Protein AF-A0A4Z0L7C9-F1 (afdb_monomer)

Solvent-accessible surface area (backbone atoms only — not comparable to full-atom values): 7961 Å² total; per-residue (Å²): 129,74,49,52,82,42,43,51,65,59,27,46,78,71,74,46,58,58,85,77,24,56,50,67,68,55,38,42,61,52,40,53,53,62,68,61,51,51,52,48,55,53,51,50,55,54,46,63,71,65,72,50,98,54,40,42,62,52,45,50,51,50,51,52,53,50,53,61,43,42,46,52,44,36,40,72,73,32,56,37,80,54,65,66,58,43,50,51,22,38,52,47,46,54,38,47,44,32,28,76,61,41,65,54,64,60,56,96,89,39,47,35,31,56,57,26,39,54,50,40,55,52,45,65,63,46,51,42,54,70,71,50,66,72,81,76,74,75,76,84,78,125

Sequence (142 aa):
MTREIKTSKDVRDLGGNPKDADNYKEKLVKLIPSEIITAYVTIYGLVTGLKSQHENIILWIVIGILFFITPLYSVKVSRVTKKSQIIYTTFGFLIWAFATGSPIKEIDTVPVSFIASVILILYTLFIPI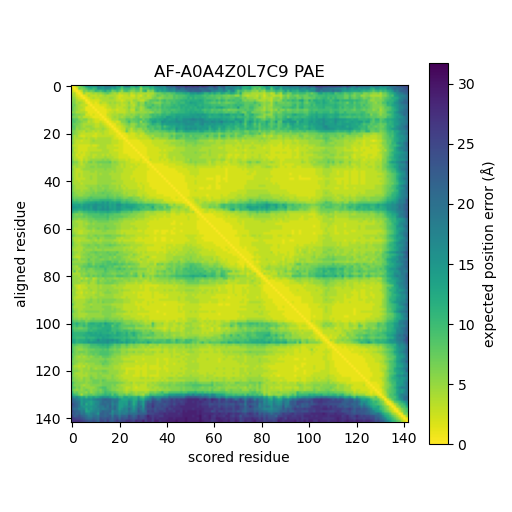VYMENPVKPNSEL

Radius of gyration: 18.38 Å; Cα contacts (8 Å, |Δi|>4): 151; chains: 1; bounding box: 45×24×66 Å

Organism: NCBI:txid2562683

Secondary structure (DSSP, 8-state):
---PPPPHHHHHHTT--GGGSPPHHHHHHHHS-HHHHHHHHHHHHHHHHTT-TTHHHHHHHHHHHHHHHHHHHHHHTS----HHHHHHHHHHHHHHHHHH--SS-EETTEEHHHHHHHHHHHHHHHHHHHTS--PPPPP---

Nearest PDB structures (foldseek):
  6dg6-assembly5_E  TM=4.015E-01  e=7.497E+00  synthetic construct

pLDDT: mean 85.52, std 11.31, range [45.56, 96.44]

Foldseek 3Di:
DALEFFALVNCVVVVHDSVPGDDLVSLLVSLAPVVLLVVLLVVLVVLVVVVDPCSLVVSVVSLVVSLVVQLVCCCPPNVYPDPLSSVSSSVLSVLSSQLNDHSDQDDPNHGSNVVSVVVNVVSSVVVSVVVNDDDDDPPPPD

Mean predicted aligned error: 6.91 Å

Structure (mmCIF, N/CA/C/O backbone):
data_AF-A0A4Z0L7C9-F1
#
_entry.id   AF-A0A4Z0L7C9-F1
#
loop_
_atom_site.group_PDB
_atom_site.id
_atom_site.type_symbol
_atom_site.label_atom_id
_atom_site.label_alt_id
_atom_site.label_comp_id
_atom_site.label_asym_id
_atom_site.label_entity_id
_atom_site.label_seq_id
_atom_site.pdbx_PDB_ins_code
_atom_site.Cartn_x
_atom_site.Cartn_y
_atom_site.Cartn_z
_atom_site.occupancy
_atom_site.B_iso_or_equiv
_atom_site.auth_seq_id
_atom_site.auth_comp_id
_atom_site.auth_asym_id
_atom_site.auth_atom_id
_atom_site.pdbx_PDB_model_num
ATOM 1 N N . MET A 1 1 ? -20.701 3.672 2.099 1.00 51.28 1 MET A N 1
ATOM 2 C CA . MET A 1 1 ? -20.326 3.085 3.404 1.00 51.28 1 MET A CA 1
ATOM 3 C C . MET A 1 1 ? -19.009 3.707 3.841 1.00 51.28 1 MET A C 1
ATOM 5 O O . MET A 1 1 ? -18.106 3.778 3.019 1.00 51.28 1 MET A O 1
ATOM 9 N N . THR A 1 2 ? -18.903 4.207 5.072 1.00 66.69 2 THR A N 1
ATOM 10 C CA . THR A 1 2 ? -17.652 4.782 5.602 1.00 66.69 2 THR A CA 1
ATOM 11 C C . THR A 1 2 ? -16.661 3.647 5.880 1.00 66.69 2 THR A C 1
ATOM 13 O O . THR A 1 2 ? -17.010 2.715 6.602 1.00 66.69 2 THR A O 1
ATOM 16 N N . ARG A 1 3 ? -15.443 3.689 5.313 1.00 77.44 3 ARG A N 1
ATOM 17 C CA . ARG A 1 3 ? -14.408 2.650 5.552 1.00 77.44 3 ARG A CA 1
ATOM 18 C C . ARG A 1 3 ? -13.580 2.920 6.811 1.00 77.44 3 ARG A C 1
ATOM 20 O O . ARG A 1 3 ? -12.563 2.275 7.040 1.00 77.44 3 ARG A O 1
ATOM 27 N N . GLU A 1 4 ? -13.996 3.877 7.626 1.00 84.94 4 GLU A N 1
ATOM 28 C CA . GLU A 1 4 ? -13.329 4.193 8.879 1.00 84.94 4 GLU A CA 1
ATOM 29 C C . GLU A 1 4 ? -13.473 3.051 9.887 1.00 84.94 4 GLU A C 1
ATOM 31 O O . GLU A 1 4 ? -14.540 2.436 10.016 1.00 84.94 4 GLU A O 1
ATOM 36 N N . ILE A 1 5 ? -12.373 2.756 10.579 1.00 82.44 5 ILE A N 1
ATOM 37 C CA . ILE A 1 5 ? -12.330 1.711 11.596 1.00 82.44 5 ILE A CA 1
ATOM 38 C C . ILE A 1 5 ? -12.946 2.215 12.896 1.00 82.44 5 ILE A C 1
ATOM 40 O O . ILE A 1 5 ? -12.474 3.205 13.458 1.00 82.44 5 ILE A O 1
ATOM 44 N N . LYS A 1 6 ? -13.933 1.490 13.420 1.00 83.44 6 LYS A N 1
ATOM 45 C CA . LYS A 1 6 ? -14.536 1.713 14.736 1.00 83.44 6 LYS A CA 1
ATOM 46 C C . LYS A 1 6 ? -13.860 0.821 15.771 1.00 83.44 6 LYS A C 1
ATOM 48 O O . LYS A 1 6 ? -13.895 -0.401 15.666 1.00 83.44 6 LYS A O 1
ATOM 53 N N . THR A 1 7 ? -13.233 1.418 16.776 1.00 81.56 7 THR A N 1
ATOM 54 C CA . THR A 1 7 ? -12.681 0.694 17.928 1.00 81.56 7 THR A CA 1
ATOM 55 C C . THR A 1 7 ? -13.711 0.621 19.052 1.00 81.56 7 THR A C 1
ATOM 57 O O . THR A 1 7 ? -14.646 1.419 19.102 1.00 81.56 7 THR A O 1
ATOM 60 N N . SER A 1 8 ? -13.535 -0.313 19.991 1.00 75.50 8 SER A N 1
ATOM 61 C CA . SER A 1 8 ? -14.420 -0.433 21.158 1.00 75.50 8 SER A CA 1
ATOM 62 C C . SER A 1 8 ? -14.461 0.845 21.994 1.00 75.50 8 SER A C 1
ATOM 64 O O . SER A 1 8 ? -15.489 1.136 22.595 1.00 75.50 8 SER A O 1
ATOM 66 N N . LYS A 1 9 ? -13.372 1.622 22.010 1.00 77.81 9 LYS A N 1
ATOM 67 C CA . LYS A 1 9 ? -13.334 2.934 22.658 1.00 77.81 9 LYS A CA 1
ATOM 68 C C . LYS A 1 9 ? -14.245 3.929 21.941 1.00 77.81 9 LYS A C 1
ATOM 70 O O . LYS A 1 9 ? -15.130 4.476 22.582 1.00 77.81 9 LYS A O 1
ATOM 75 N N . ASP A 1 10 ? -14.114 4.065 20.619 1.00 80.19 10 ASP A N 1
ATOM 76 C CA . ASP A 1 10 ? -14.958 4.993 19.847 1.00 80.19 10 ASP A CA 1
ATOM 77 C C . ASP A 1 10 ? -16.447 4.668 19.998 1.00 80.19 10 ASP A C 1
ATOM 79 O O . ASP A 1 10 ? -17.275 5.561 20.130 1.00 80.19 10 ASP A O 1
ATOM 83 N N . VAL A 1 11 ? -16.802 3.379 19.979 1.00 81.12 11 VAL A N 1
ATOM 84 C CA . VAL A 1 11 ? -18.200 2.959 20.113 1.00 81.12 11 VAL A CA 1
ATOM 85 C C . VAL A 1 11 ? -18.740 3.277 21.508 1.00 81.12 11 VAL A C 1
ATOM 87 O O . VAL A 1 11 ? -19.872 3.741 21.616 1.00 81.12 11 VAL A O 1
ATOM 90 N N . ARG A 1 12 ? -17.934 3.099 22.564 1.00 80.38 12 ARG A N 1
ATOM 91 C CA . ARG A 1 12 ? -18.317 3.472 23.936 1.00 80.38 12 ARG A CA 1
ATOM 92 C C . ARG A 1 12 ? -18.443 4.981 24.118 1.00 80.38 12 ARG A C 1
ATOM 94 O O . ARG A 1 12 ? -19.409 5.414 24.735 1.00 80.38 12 ARG A O 1
ATOM 101 N N . ASP A 1 13 ? -17.523 5.765 23.558 1.00 83.06 13 ASP A N 1
ATOM 102 C CA . ASP A 1 13 ? -17.552 7.234 23.632 1.00 83.06 13 ASP A CA 1
ATOM 103 C C . ASP A 1 13 ? -18.805 7.812 22.945 1.00 83.06 13 ASP A C 1
ATOM 105 O O . ASP A 1 13 ? -19.306 8.867 23.327 1.00 83.06 13 ASP A O 1
ATOM 109 N N . LEU A 1 14 ? -19.356 7.084 21.969 1.00 84.44 14 LEU A N 1
ATOM 110 C CA . LEU A 1 14 ? -20.609 7.402 21.281 1.00 84.44 14 LEU A CA 1
ATOM 111 C C . LEU A 1 14 ? -21.861 6.807 21.959 1.00 84.44 14 LEU A C 1
ATOM 113 O O . LEU A 1 14 ? -22.956 6.926 21.414 1.00 84.44 14 LEU A O 1
ATOM 117 N N . GLY A 1 15 ? -21.723 6.146 23.116 1.00 84.06 15 GLY A N 1
ATOM 118 C CA . GLY A 1 15 ? -22.831 5.501 23.833 1.00 84.06 15 GLY A CA 1
ATOM 119 C C . GLY A 1 15 ? -23.371 4.223 23.174 1.00 84.06 15 GLY A C 1
ATOM 120 O O . GLY A 1 15 ? -24.475 3.787 23.495 1.00 84.06 15 GLY A O 1
ATOM 121 N N . GLY A 1 16 ? -22.626 3.630 22.237 1.00 80.69 16 GLY A N 1
ATOM 122 C CA . GLY A 1 16 ? -22.997 2.409 21.518 1.00 80.69 16 GLY A CA 1
ATOM 123 C C . GLY A 1 16 ? -22.590 1.112 22.228 1.00 80.69 16 GLY A C 1
ATOM 124 O O . GLY A 1 16 ? -21.884 1.114 23.240 1.00 80.69 16 GLY A O 1
ATOM 125 N N . ASN A 1 17 ? -23.011 -0.031 21.677 1.00 82.00 17 ASN A N 1
ATOM 126 C CA . ASN A 1 17 ? -22.677 -1.344 22.225 1.00 82.00 17 ASN A CA 1
ATOM 127 C C . ASN A 1 17 ? -21.272 -1.772 21.761 1.00 82.00 17 ASN A C 1
ATOM 129 O O . ASN A 1 17 ? -21.030 -1.790 20.560 1.00 82.00 17 ASN A O 1
ATOM 133 N N . PRO A 1 18 ? -20.348 -2.208 22.641 1.00 75.06 18 PRO A N 1
ATOM 134 C CA . PRO A 1 18 ? -19.015 -2.680 22.244 1.00 75.06 18 PRO A CA 1
ATOM 135 C C . PRO A 1 18 ? -18.984 -3.758 21.146 1.00 75.06 18 PRO A C 1
ATOM 137 O O . PRO A 1 18 ? -17.962 -3.901 20.478 1.00 75.06 18 PRO A O 1
ATOM 140 N N . LYS A 1 19 ? -20.082 -4.505 20.948 1.00 79.31 19 LYS A N 1
ATOM 141 C CA . LYS A 1 19 ? -20.250 -5.469 19.846 1.00 79.31 19 LYS A CA 1
ATOM 142 C C . LYS A 1 19 ? -20.333 -4.821 18.458 1.00 79.31 19 LYS A C 1
ATOM 144 O O . LYS A 1 19 ? -20.098 -5.512 17.475 1.00 79.31 19 LYS A O 1
ATOM 149 N N . ASP A 1 20 ? -20.621 -3.523 18.387 1.00 81.94 20 ASP A N 1
ATOM 150 C CA . ASP A 1 20 ? -20.679 -2.742 17.145 1.00 81.94 20 ASP A CA 1
ATOM 151 C C . ASP A 1 20 ? -19.292 -2.229 16.706 1.00 81.94 20 ASP A C 1
ATOM 153 O O . ASP A 1 20 ? -19.169 -1.524 15.699 1.00 81.94 20 ASP A O 1
ATOM 157 N N . ALA A 1 21 ? -18.241 -2.525 17.483 1.00 83.62 21 ALA A N 1
ATOM 158 C CA . ALA A 1 21 ? -16.861 -2.241 17.110 1.00 83.62 21 ALA A CA 1
ATOM 159 C C . ALA A 1 21 ? -16.370 -3.230 16.052 1.00 83.62 21 ALA A C 1
ATOM 161 O O . ALA A 1 21 ? -16.744 -4.403 16.062 1.00 83.62 21 ALA A O 1
ATOM 162 N N . ASP A 1 22 ? -15.475 -2.767 15.179 1.00 83.38 22 ASP A N 1
ATOM 163 C CA . ASP A 1 22 ? -15.005 -3.604 14.087 1.00 83.38 22 ASP A CA 1
ATOM 164 C C . ASP A 1 22 ? -14.194 -4.791 14.613 1.00 83.38 22 ASP A C 1
ATOM 166 O O . ASP A 1 22 ? -13.228 -4.632 15.374 1.00 83.38 22 ASP A O 1
ATOM 170 N N . ASN A 1 23 ? -14.543 -5.985 14.144 1.00 86.31 23 ASN A N 1
ATOM 171 C CA . ASN A 1 23 ? -13.765 -7.190 14.404 1.00 86.31 23 ASN A CA 1
ATOM 172 C C . ASN A 1 23 ? -12.467 -7.213 13.568 1.00 86.31 23 ASN A C 1
ATOM 174 O O . ASN A 1 23 ? -12.237 -6.383 12.686 1.00 86.31 23 ASN A O 1
ATOM 178 N N . TYR A 1 24 ? -11.588 -8.184 13.838 1.00 84.88 24 TYR A N 1
ATOM 179 C CA . TYR A 1 24 ? -10.296 -8.320 13.149 1.00 84.88 24 TYR A CA 1
ATOM 180 C C . TYR A 1 24 ? -10.426 -8.288 11.617 1.00 84.88 24 TYR A C 1
ATOM 182 O O . TYR A 1 24 ? -9.683 -7.578 10.937 1.00 84.88 24 TYR A O 1
ATOM 190 N N . LYS A 1 25 ? -11.400 -9.029 11.073 1.00 86.56 25 LYS A N 1
ATOM 191 C CA . LYS A 1 25 ? -11.624 -9.145 9.629 1.00 86.56 25 LYS A CA 1
ATOM 192 C C . LYS A 1 25 ? -12.047 -7.806 9.024 1.00 86.56 25 LYS A C 1
ATOM 194 O O . LYS A 1 25 ? -11.530 -7.418 7.980 1.00 86.56 25 LYS A O 1
ATOM 199 N N . GLU A 1 26 ? -12.954 -7.090 9.679 1.00 87.56 26 GLU A N 1
ATOM 200 C CA . GLU A 1 26 ? -13.413 -5.769 9.237 1.00 87.56 26 GLU A CA 1
ATOM 201 C C . GLU A 1 26 ? -12.278 -4.746 9.241 1.00 87.56 26 GLU A C 1
ATOM 203 O O . GLU A 1 26 ? -12.112 -4.014 8.264 1.00 87.56 26 GLU A O 1
ATOM 208 N N . LYS A 1 27 ? -11.444 -4.742 10.287 1.00 86.25 27 LYS A N 1
ATOM 209 C CA . LYS A 1 27 ? -10.255 -3.882 10.352 1.00 86.25 27 LYS A CA 1
ATOM 210 C C . LYS A 1 27 ? -9.279 -4.182 9.225 1.00 86.25 27 LYS A C 1
ATOM 212 O O . LYS A 1 27 ? -8.853 -3.262 8.534 1.00 86.25 27 LYS A O 1
ATOM 217 N N . LEU A 1 28 ? -8.962 -5.459 9.014 1.00 88.19 28 LEU A N 1
ATOM 218 C CA . LEU A 1 28 ? -8.062 -5.890 7.947 1.00 88.19 28 LEU A CA 1
ATOM 219 C C . LEU A 1 28 ? -8.550 -5.396 6.578 1.00 88.19 28 LEU A C 1
ATOM 221 O O . LEU A 1 28 ? -7.799 -4.750 5.852 1.00 88.19 28 LEU A O 1
ATOM 225 N N . VAL A 1 29 ? -9.826 -5.613 6.253 1.00 88.38 29 VAL A N 1
ATOM 226 C CA . VAL A 1 29 ? -10.413 -5.179 4.972 1.00 88.38 29 VAL A CA 1
ATOM 227 C C . VAL A 1 29 ? -10.422 -3.652 4.821 1.00 88.38 29 VAL A C 1
ATOM 229 O O . VAL A 1 29 ? -10.251 -3.143 3.714 1.00 88.38 29 VAL A O 1
ATOM 232 N N . LYS A 1 30 ? -10.603 -2.903 5.914 1.00 88.69 30 LYS A N 1
ATOM 233 C CA . LYS A 1 30 ? 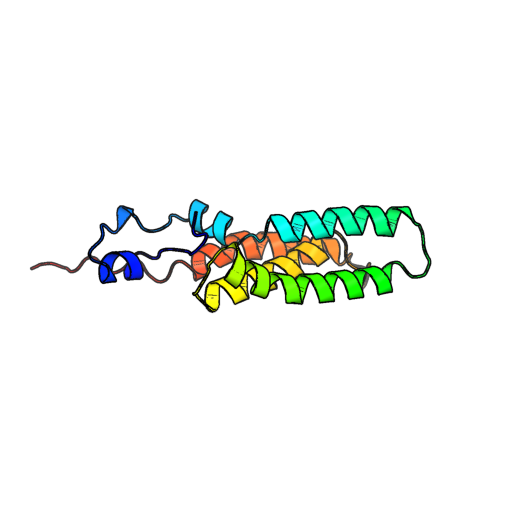-10.576 -1.429 5.915 1.00 88.69 30 LYS A CA 1
ATOM 234 C C . LYS A 1 30 ? -9.169 -0.839 5.792 1.00 88.69 30 LYS A C 1
ATOM 236 O O . LYS A 1 30 ? -9.043 0.324 5.412 1.00 88.69 30 LYS A O 1
ATOM 241 N N . LEU A 1 31 ? -8.131 -1.611 6.118 1.00 87.50 31 LEU A N 1
ATOM 242 C CA . LEU A 1 31 ? -6.732 -1.179 6.029 1.00 87.50 31 LEU A CA 1
ATOM 243 C C . LEU A 1 31 ? -6.124 -1.435 4.649 1.00 87.50 31 LEU A C 1
ATOM 245 O O . LEU A 1 31 ? -5.180 -0.735 4.286 1.00 87.50 31 LEU A O 1
ATOM 249 N N . ILE A 1 32 ? -6.673 -2.373 3.870 1.00 88.56 32 ILE A N 1
ATOM 250 C CA . ILE A 1 32 ? -6.188 -2.708 2.526 1.00 88.56 32 ILE A CA 1
ATOM 251 C C . ILE A 1 32 ? -6.732 -1.700 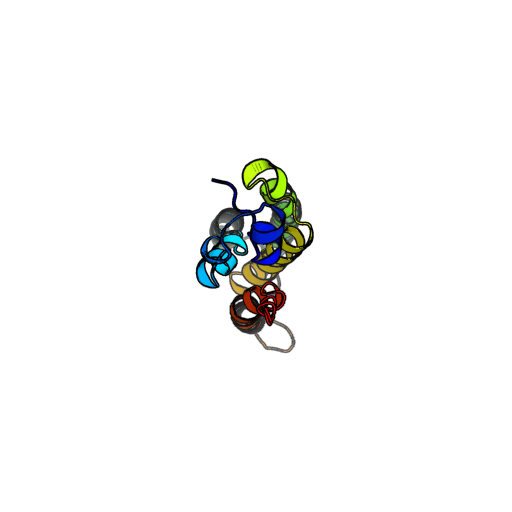1.490 1.00 88.56 32 ILE A C 1
ATOM 253 O O . ILE A 1 32 ? -7.946 -1.649 1.268 1.00 88.56 32 ILE A O 1
ATOM 257 N N . PRO A 1 33 ? -5.868 -0.936 0.790 1.00 87.31 33 PRO A N 1
ATOM 258 C CA . PRO A 1 33 ? -6.278 -0.020 -0.276 1.00 87.31 33 PRO A CA 1
ATOM 259 C C . PRO A 1 33 ? -6.520 -0.767 -1.598 1.00 87.31 33 PRO A C 1
ATOM 261 O O . PRO A 1 33 ? -5.786 -0.595 -2.572 1.00 87.31 33 PRO A O 1
ATOM 264 N N . SER A 1 34 ? -7.548 -1.615 -1.634 1.00 90.44 34 SER A N 1
ATOM 265 C CA . SER A 1 34 ? -7.854 -2.522 -2.753 1.00 90.44 34 SER A CA 1
ATOM 266 C C . SER A 1 34 ? -7.892 -1.845 -4.131 1.00 90.44 34 SER A C 1
ATOM 268 O O . SER A 1 34 ? -7.370 -2.387 -5.104 1.00 90.44 34 SER A O 1
ATOM 270 N N . GLU A 1 35 ? -8.471 -0.650 -4.229 1.00 91.69 35 GLU A N 1
ATOM 271 C CA . GLU A 1 35 ? -8.622 0.087 -5.485 1.00 91.69 35 GLU A CA 1
ATOM 272 C C . GLU A 1 35 ? -7.275 0.583 -6.019 1.00 91.69 35 GLU A C 1
ATOM 274 O O . GLU A 1 35 ? -6.990 0.450 -7.207 1.00 91.69 35 GLU A O 1
ATOM 279 N N . ILE A 1 36 ? -6.419 1.099 -5.132 1.00 94.19 36 ILE A N 1
ATOM 280 C CA . ILE A 1 36 ? -5.087 1.595 -5.499 1.00 94.19 36 ILE A CA 1
ATOM 281 C C . ILE A 1 36 ? -4.174 0.428 -5.879 1.00 94.19 36 ILE A C 1
ATOM 283 O O . ILE A 1 36 ? -3.442 0.504 -6.864 1.00 94.19 36 ILE A O 1
ATOM 287 N N . ILE A 1 37 ? -4.263 -0.674 -5.135 1.00 94.25 37 ILE A N 1
ATOM 288 C CA . ILE A 1 37 ? -3.574 -1.927 -5.446 1.00 94.25 37 ILE A CA 1
ATOM 289 C C . ILE A 1 37 ? -3.956 -2.422 -6.847 1.00 94.25 37 ILE A C 1
ATOM 291 O O . ILE A 1 37 ? -3.084 -2.716 -7.661 1.00 94.25 37 ILE A O 1
ATOM 295 N N . THR A 1 38 ? -5.255 -2.461 -7.152 1.00 95.25 38 THR A N 1
ATOM 296 C CA . THR A 1 38 ? -5.754 -2.914 -8.458 1.00 95.25 38 THR A CA 1
ATOM 297 C C . THR A 1 38 ? -5.252 -2.013 -9.586 1.00 95.25 38 THR A C 1
ATOM 299 O O . THR A 1 38 ? -4.803 -2.509 -10.623 1.00 95.25 38 THR A O 1
ATOM 302 N N . ALA A 1 39 ? -5.270 -0.692 -9.376 1.00 95.25 39 ALA A N 1
ATOM 303 C CA . ALA A 1 39 ? -4.718 0.268 -10.327 1.00 95.25 39 ALA A CA 1
ATOM 304 C C . ALA A 1 39 ? -3.224 0.014 -10.576 1.00 95.25 39 ALA A C 1
ATOM 306 O O . ALA A 1 39 ? -2.794 -0.032 -11.728 1.00 95.25 39 ALA A O 1
ATOM 307 N N . TYR A 1 40 ? -2.449 -0.219 -9.513 1.00 96.06 40 TYR A N 1
ATOM 308 C CA . TYR A 1 40 ? -1.024 -0.508 -9.625 1.00 96.06 40 TYR A CA 1
ATOM 309 C C . TYR A 1 40 ? -0.740 -1.787 -10.413 1.00 96.06 40 TYR A C 1
ATOM 311 O O . TYR A 1 40 ? 0.023 -1.738 -11.371 1.00 96.06 40 TYR A O 1
ATOM 319 N N . VAL A 1 41 ? -1.377 -2.909 -10.057 1.00 95.56 41 VAL A N 1
ATOM 320 C CA . VAL A 1 41 ? -1.204 -4.206 -10.744 1.00 95.56 41 VAL A CA 1
ATOM 321 C C . VAL A 1 41 ? -1.492 -4.070 -12.235 1.00 95.56 41 VAL A C 1
ATOM 323 O O . VAL A 1 41 ? -0.737 -4.560 -13.072 1.00 95.56 41 VAL A O 1
ATOM 326 N N . THR A 1 42 ? -2.582 -3.375 -12.563 1.00 96.44 42 THR A N 1
ATOM 327 C CA . THR A 1 42 ? -3.001 -3.159 -13.948 1.00 96.44 42 THR A CA 1
ATOM 328 C C . THR A 1 42 ? -1.946 -2.363 -14.710 1.00 96.44 42 THR A C 1
ATOM 330 O O . THR A 1 42 ? -1.515 -2.782 -15.781 1.00 96.44 42 THR A O 1
ATOM 333 N N . ILE A 1 43 ? -1.478 -1.244 -14.147 1.00 95.50 43 ILE A N 1
ATOM 334 C CA . ILE A 1 43 ? -0.442 -0.420 -14.777 1.00 95.50 43 ILE A CA 1
ATOM 335 C C . ILE A 1 43 ? 0.874 -1.195 -14.890 1.00 95.50 43 ILE A C 1
ATOM 337 O O . ILE A 1 43 ? 1.502 -1.155 -15.941 1.00 95.50 43 ILE A O 1
ATOM 341 N N . TYR A 1 44 ? 1.269 -1.945 -13.862 1.00 94.62 44 TYR A N 1
ATOM 342 C CA . TYR A 1 44 ? 2.464 -2.785 -13.889 1.00 94.62 44 TYR A CA 1
ATOM 343 C C . TYR A 1 44 ? 2.431 -3.789 -15.053 1.00 94.62 44 TYR A C 1
ATOM 345 O O . TYR A 1 44 ? 3.391 -3.877 -15.822 1.00 94.62 44 TYR A O 1
ATOM 353 N N . GLY A 1 45 ? 1.304 -4.481 -15.251 1.00 93.38 45 GLY A N 1
ATOM 354 C CA . GLY A 1 45 ? 1.115 -5.390 -16.386 1.00 93.38 45 GLY A CA 1
ATOM 355 C C . GLY A 1 45 ? 1.204 -4.685 -17.745 1.00 93.38 45 GLY A C 1
ATOM 356 O O . GLY A 1 45 ? 1.821 -5.201 -18.674 1.00 93.38 45 GLY A O 1
ATOM 357 N N . LEU A 1 46 ? 0.649 -3.473 -17.859 1.00 94.38 46 LEU A N 1
ATOM 358 C CA . LEU A 1 46 ? 0.754 -2.668 -19.080 1.00 94.38 46 LEU A CA 1
ATOM 359 C C . LEU A 1 46 ? 2.198 -2.230 -19.358 1.00 94.38 46 LEU A C 1
ATOM 361 O O . LEU A 1 46 ? 2.665 -2.354 -20.486 1.00 94.38 46 LEU A O 1
ATOM 365 N N . VAL A 1 47 ? 2.917 -1.738 -18.346 1.00 93.25 47 VAL A N 1
ATOM 366 C CA . VAL A 1 47 ? 4.287 -1.225 -18.504 1.00 93.25 47 VAL A CA 1
ATOM 367 C C . VAL A 1 47 ? 5.255 -2.352 -18.871 1.00 93.25 47 VAL A C 1
ATOM 369 O O . VAL A 1 47 ? 6.036 -2.201 -19.810 1.00 93.25 47 VAL A O 1
ATOM 372 N N . THR A 1 48 ? 5.171 -3.493 -18.186 1.00 90.12 48 THR A N 1
ATOM 373 C CA . THR A 1 48 ? 6.007 -4.677 -18.469 1.00 90.12 48 THR A CA 1
ATOM 374 C C . THR A 1 48 ? 5.711 -5.271 -19.852 1.00 90.12 48 THR A C 1
ATOM 376 O O . THR A 1 48 ? 6.622 -5.709 -20.558 1.00 90.12 48 THR A O 1
ATOM 379 N N . GLY A 1 49 ? 4.451 -5.217 -20.300 1.00 90.69 49 GLY A N 1
ATOM 380 C CA . GLY A 1 49 ? 4.040 -5.649 -21.638 1.00 90.69 49 GLY A CA 1
ATOM 381 C C . GLY A 1 49 ? 4.669 -4.841 -22.780 1.00 90.69 49 GLY A C 1
ATOM 382 O O . GLY A 1 49 ? 4.894 -5.390 -23.859 1.00 90.69 49 GLY A O 1
ATOM 383 N N . LEU A 1 50 ? 5.011 -3.567 -22.546 1.00 89.75 50 LEU A N 1
ATOM 384 C CA . LEU A 1 50 ? 5.651 -2.700 -23.545 1.00 89.75 50 LEU A CA 1
ATOM 385 C C . LEU A 1 50 ? 7.127 -3.048 -23.799 1.00 89.75 50 LEU A C 1
ATOM 387 O O . LEU A 1 50 ? 7.675 -2.601 -24.805 1.00 89.75 50 LEU A O 1
ATOM 391 N N . LYS A 1 51 ? 7.779 -3.808 -22.902 1.00 84.56 51 LYS A N 1
ATOM 392 C CA . LYS A 1 51 ? 9.215 -4.158 -22.970 1.00 84.56 51 LYS A CA 1
ATOM 393 C C . LYS A 1 51 ? 10.128 -2.946 -23.228 1.00 84.56 51 LYS A C 1
ATOM 395 O O . LYS A 1 51 ? 11.108 -3.029 -23.966 1.00 84.56 51 LYS A O 1
ATOM 400 N N . SER A 1 52 ? 9.787 -1.802 -22.638 1.00 86.88 52 SER A N 1
ATOM 401 C CA . SER A 1 52 ? 10.538 -0.554 -22.791 1.00 86.88 52 SER A CA 1
ATOM 402 C C . SER A 1 52 ? 11.777 -0.538 -21.898 1.00 86.88 52 SER A C 1
ATOM 404 O O . SER A 1 52 ? 11.719 -0.929 -20.734 1.00 86.88 52 SER A O 1
ATOM 406 N N . GLN A 1 53 ? 12.879 0.034 -22.387 1.00 87.44 53 GLN A N 1
ATOM 407 C CA . GLN A 1 53 ? 14.080 0.292 -21.578 1.00 87.44 53 GLN A CA 1
ATOM 408 C C . GLN A 1 53 ? 13.827 1.244 -20.389 1.00 87.44 53 GLN A C 1
ATOM 410 O O . GLN A 1 53 ? 14.634 1.314 -19.465 1.00 87.44 53 GLN A O 1
ATOM 415 N N . HIS A 1 54 ? 12.708 1.979 -20.399 1.00 89.81 54 HIS A N 1
ATOM 416 C CA . HIS A 1 54 ? 12.332 2.935 -19.354 1.00 89.81 54 HIS A CA 1
ATOM 417 C C . HIS A 1 54 ? 11.309 2.385 -18.347 1.00 89.81 54 HIS A C 1
ATOM 419 O O . HIS A 1 54 ? 10.807 3.155 -17.530 1.00 89.81 54 HIS A O 1
ATOM 425 N N . GLU A 1 55 ? 11.008 1.081 -18.372 1.00 90.75 55 GLU A N 1
ATOM 426 C CA . GLU A 1 55 ? 10.050 0.424 -17.466 1.00 90.75 55 GLU A CA 1
ATOM 427 C C . GLU A 1 55 ? 10.248 0.837 -15.999 1.00 90.75 55 GLU A C 1
ATOM 429 O O . GLU A 1 55 ? 9.315 1.329 -15.368 1.00 90.75 55 GLU A O 1
ATOM 434 N N . ASN A 1 56 ? 11.476 0.746 -15.481 1.00 91.62 56 ASN A N 1
ATOM 435 C CA . ASN A 1 56 ? 11.768 1.063 -14.080 1.00 91.62 56 ASN A CA 1
ATOM 436 C C . ASN A 1 56 ? 11.419 2.516 -13.718 1.00 91.62 56 ASN A C 1
ATOM 438 O O . ASN A 1 56 ? 10.858 2.775 -12.656 1.00 91.62 56 ASN A O 1
ATOM 442 N N . ILE A 1 57 ? 11.733 3.471 -14.601 1.00 93.75 57 ILE A N 1
ATOM 443 C CA . ILE A 1 57 ? 11.453 4.899 -14.379 1.00 93.75 57 ILE A CA 1
ATOM 444 C C . ILE A 1 57 ? 9.940 5.130 -14.359 1.00 93.75 57 ILE A C 1
ATOM 446 O O . ILE A 1 57 ? 9.433 5.832 -13.485 1.00 93.75 57 ILE A O 1
ATOM 450 N N . ILE A 1 58 ? 9.212 4.503 -15.287 1.00 94.19 58 ILE A N 1
ATOM 451 C CA . ILE A 1 58 ? 7.752 4.600 -15.355 1.00 94.19 58 ILE A CA 1
ATOM 452 C C . ILE A 1 58 ? 7.128 4.032 -14.077 1.00 94.19 58 ILE A C 1
ATOM 454 O O . ILE A 1 58 ? 6.264 4.678 -13.487 1.00 94.19 58 ILE A O 1
ATOM 458 N N . LEU A 1 59 ? 7.590 2.871 -13.603 1.00 94.31 59 LEU A N 1
ATOM 459 C CA . LEU A 1 59 ? 7.078 2.266 -12.373 1.00 94.31 59 LEU A CA 1
ATOM 460 C C . LEU A 1 59 ? 7.346 3.139 -11.140 1.00 94.31 59 LEU A C 1
ATOM 462 O O . LEU A 1 59 ? 6.447 3.299 -10.318 1.00 94.31 59 LEU A O 1
ATOM 466 N N . TRP A 1 60 ? 8.517 3.773 -11.029 1.00 95.50 60 TRP A N 1
ATOM 467 C CA . TRP A 1 60 ? 8.788 4.736 -9.953 1.00 95.50 60 TRP A CA 1
ATOM 468 C C . TRP A 1 60 ? 7.830 5.928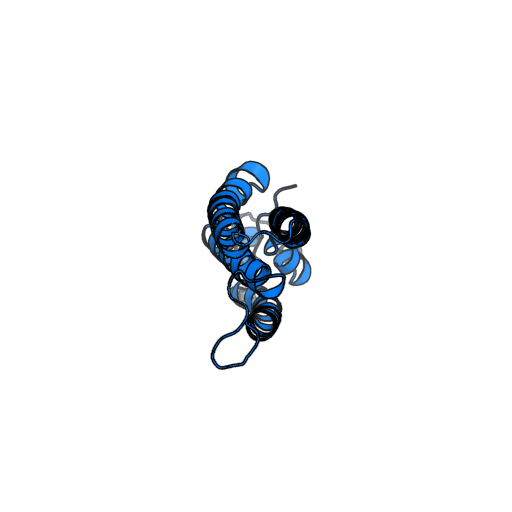 -9.971 1.00 95.50 60 TRP A C 1
ATOM 470 O O . TR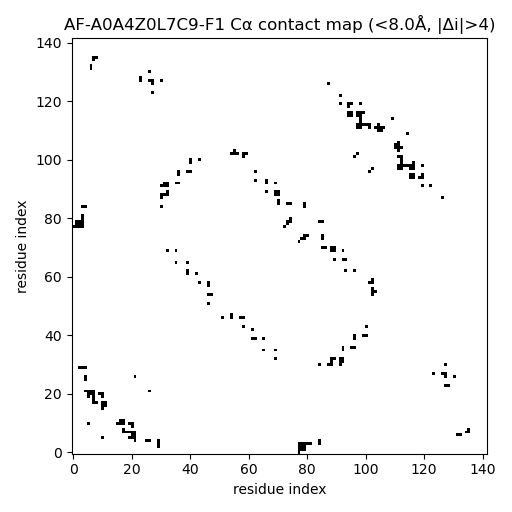P A 1 60 ? 7.313 6.317 -8.923 1.00 95.50 60 TRP A O 1
ATOM 480 N N . ILE A 1 61 ? 7.560 6.481 -11.156 1.00 95.75 61 ILE A N 1
ATOM 481 C CA . ILE A 1 61 ? 6.603 7.580 -11.325 1.00 95.75 61 ILE A CA 1
ATOM 482 C C . ILE A 1 61 ? 5.198 7.127 -10.910 1.00 95.75 61 ILE A C 1
ATOM 484 O O . ILE A 1 61 ? 4.528 7.826 -10.152 1.00 95.75 61 ILE A O 1
ATOM 488 N N . VAL A 1 62 ? 4.763 5.945 -11.353 1.00 95.81 62 VAL A N 1
ATOM 489 C CA . VAL A 1 62 ? 3.446 5.382 -11.017 1.00 95.81 62 VAL A CA 1
ATOM 490 C C . VAL A 1 62 ? 3.312 5.140 -9.514 1.00 95.81 62 VAL A C 1
ATOM 492 O O . VAL A 1 62 ? 2.309 5.551 -8.930 1.00 95.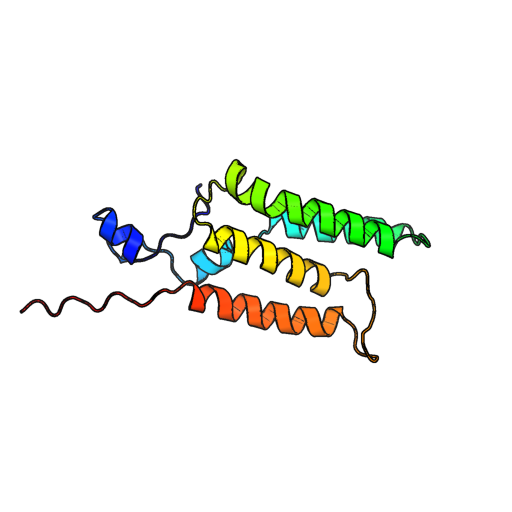81 62 VAL A O 1
ATOM 495 N N . ILE A 1 63 ? 4.315 4.530 -8.871 1.00 95.94 63 ILE A N 1
ATOM 496 C CA . ILE A 1 63 ? 4.337 4.338 -7.413 1.00 95.94 63 ILE A CA 1
ATOM 497 C C . ILE A 1 63 ? 4.248 5.689 -6.709 1.00 95.94 63 ILE A C 1
ATOM 499 O O . ILE A 1 63 ? 3.430 5.836 -5.805 1.00 95.94 63 ILE A O 1
ATOM 503 N N . GLY A 1 64 ? 5.033 6.682 -7.136 1.00 95.75 64 GLY A N 1
ATOM 504 C CA . GLY A 1 64 ? 4.998 8.028 -6.566 1.00 95.75 64 GLY A CA 1
ATOM 505 C C . GLY A 1 64 ? 3.607 8.657 -6.659 1.00 95.75 64 GLY A C 1
ATOM 506 O O . GLY A 1 64 ? 3.054 9.091 -5.652 1.00 95.75 64 GLY A O 1
ATOM 507 N N . ILE A 1 65 ? 2.995 8.640 -7.845 1.00 96.12 65 ILE A N 1
ATOM 508 C CA . ILE A 1 65 ? 1.648 9.184 -8.067 1.00 96.12 65 ILE A CA 1
ATOM 509 C C . ILE A 1 65 ? 0.616 8.465 -7.189 1.00 96.12 65 ILE A C 1
ATOM 511 O O . ILE A 1 65 ? -0.141 9.116 -6.468 1.00 96.12 65 ILE A O 1
ATOM 515 N N . LEU A 1 66 ? 0.589 7.129 -7.208 1.00 94.75 66 LEU A N 1
ATOM 516 C CA . LEU A 1 66 ? -0.374 6.349 -6.428 1.00 94.75 66 LEU A CA 1
ATOM 517 C C . LEU A 1 66 ? -0.149 6.486 -4.918 1.00 94.75 66 LEU A C 1
ATOM 519 O O . LEU A 1 66 ? -1.118 6.504 -4.156 1.00 94.75 66 LEU A O 1
ATOM 523 N N . PHE A 1 67 ? 1.095 6.672 -4.477 1.00 95.00 67 PHE A N 1
ATOM 524 C CA . PHE A 1 67 ? 1.423 6.952 -3.083 1.00 95.00 67 PHE A CA 1
ATOM 525 C C . PHE A 1 67 ? 0.785 8.258 -2.604 1.00 95.00 67 PHE A C 1
ATOM 527 O O . PHE A 1 67 ? 0.189 8.271 -1.532 1.00 95.00 67 PHE A O 1
ATOM 534 N N . PHE A 1 68 ? 0.817 9.329 -3.407 1.00 94.19 68 PHE A N 1
ATOM 535 C CA . PHE A 1 68 ? 0.134 10.587 -3.073 1.00 94.19 68 PHE A CA 1
ATOM 536 C C . PHE A 1 68 ? -1.390 10.506 -3.231 1.00 94.19 68 PHE A C 1
ATOM 538 O O . PHE A 1 68 ? -2.127 11.132 -2.466 1.00 94.19 68 PHE A O 1
ATOM 545 N N . ILE A 1 69 ? -1.887 9.713 -4.185 1.00 92.62 69 ILE A N 1
ATOM 546 C CA . ILE A 1 69 ? -3.329 9.498 -4.367 1.00 92.62 69 ILE A CA 1
ATOM 547 C C . ILE A 1 69 ? -3.923 8.692 -3.205 1.00 92.62 69 ILE A C 1
ATOM 549 O O . ILE A 1 69 ? -5.049 8.968 -2.807 1.00 92.62 69 ILE A O 1
ATOM 553 N N . THR A 1 70 ? -3.191 7.745 -2.615 1.00 90.56 70 THR A N 1
ATOM 554 C CA . THR A 1 70 ? -3.690 6.871 -1.534 1.00 90.56 70 THR A CA 1
ATOM 555 C C . THR A 1 70 ? -4.273 7.629 -0.328 1.00 90.56 70 THR A C 1
ATOM 557 O O . THR A 1 70 ? -5.432 7.371 0.027 1.00 90.56 70 THR A O 1
ATOM 560 N N . PRO A 1 71 ? -3.564 8.586 0.305 1.00 89.12 71 PRO A N 1
ATOM 561 C CA . PRO A 1 71 ? -4.121 9.355 1.411 1.00 89.12 71 PRO A CA 1
ATOM 562 C C . PRO A 1 71 ? -5.258 10.276 0.950 1.00 89.12 71 PRO A C 1
ATOM 564 O O . PRO A 1 71 ? -6.267 10.392 1.646 1.00 89.12 71 PRO A O 1
ATOM 567 N N . LEU A 1 72 ? -5.156 10.873 -0.245 1.00 89.19 72 LEU A N 1
ATOM 568 C CA . LEU A 1 72 ? -6.211 11.727 -0.805 1.00 89.19 72 LEU A CA 1
ATOM 569 C C . LEU A 1 72 ? -7.511 10.950 -1.047 1.00 89.19 72 LEU A C 1
ATOM 571 O O . LEU A 1 72 ? -8.593 11.430 -0.705 1.00 89.19 72 LEU A O 1
ATOM 575 N N . TYR A 1 73 ? -7.408 9.741 -1.595 1.00 85.81 73 TYR A N 1
ATOM 576 C CA . TYR A 1 73 ? -8.526 8.835 -1.836 1.00 85.81 73 TYR A CA 1
ATOM 577 C C . TYR A 1 73 ? -9.131 8.344 -0.516 1.00 85.81 73 TYR A C 1
ATOM 579 O O . TYR A 1 73 ? -10.354 8.332 -0.354 1.00 85.81 73 TYR A O 1
ATOM 587 N N . SER A 1 74 ? -8.287 8.013 0.465 1.00 83.88 74 SER A N 1
ATOM 588 C CA . SER A 1 74 ? -8.731 7.576 1.794 1.00 83.88 74 SER A CA 1
ATOM 589 C C . SER A 1 74 ? -9.572 8.648 2.498 1.00 83.88 74 SER A C 1
ATOM 591 O O . SER A 1 74 ? -10.631 8.345 3.049 1.00 83.88 74 SER A O 1
ATOM 593 N N . VAL A 1 75 ? -9.159 9.915 2.414 1.00 85.44 75 VAL A N 1
ATOM 594 C CA . VAL A 1 75 ? -9.897 11.037 3.012 1.00 85.44 75 VAL A CA 1
ATOM 595 C C . VAL A 1 75 ? -11.152 11.380 2.209 1.00 85.44 75 VAL A C 1
ATOM 597 O O . VAL A 1 75 ? -12.238 11.465 2.776 1.00 85.44 75 VAL A O 1
ATOM 600 N N . LYS A 1 76 ? -11.040 11.579 0.889 1.00 83.69 76 LYS A N 1
ATOM 601 C CA . LYS A 1 76 ? -12.154 12.110 0.080 1.00 83.69 76 LYS A CA 1
ATOM 602 C C . LYS A 1 76 ? -13.207 11.063 -0.268 1.00 83.69 76 LYS A C 1
ATOM 604 O O . LYS A 1 76 ? -14.398 11.361 -0.224 1.00 83.69 76 LYS A O 1
ATOM 609 N N . VAL A 1 77 ? -12.781 9.853 -0.626 1.00 82.25 77 VAL A N 1
ATOM 610 C CA . VAL A 1 77 ? -13.681 8.800 -1.120 1.00 82.25 77 VAL A CA 1
ATOM 611 C C . VAL A 1 77 ? -14.091 7.877 0.017 1.00 82.25 77 VAL A C 1
ATOM 613 O O . VAL A 1 77 ? -15.279 7.658 0.246 1.00 82.25 77 VAL A O 1
ATOM 616 N N . SER A 1 78 ? -13.113 7.389 0.783 1.00 77.62 78 SER A N 1
ATOM 617 C CA . SER A 1 78 ? -13.371 6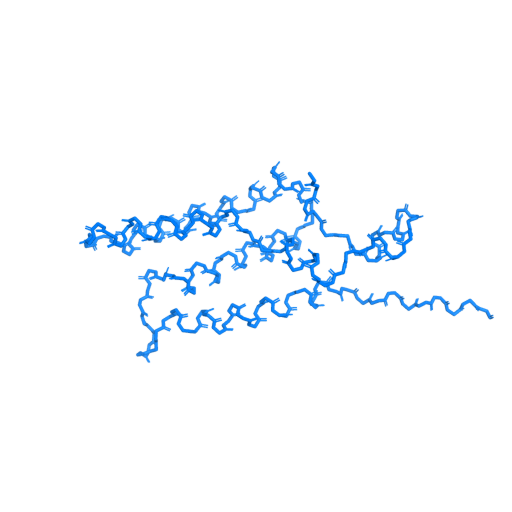.455 1.886 1.00 77.62 78 SER A CA 1
ATOM 618 C C . SER A 1 78 ? -13.831 7.138 3.182 1.00 77.62 78 SER A C 1
ATOM 620 O O . SER A 1 78 ? -14.278 6.444 4.102 1.00 77.62 78 SER A O 1
ATOM 622 N N . ARG A 1 79 ? -13.779 8.482 3.229 1.00 81.88 79 ARG A N 1
ATOM 623 C CA . ARG A 1 79 ? -14.183 9.339 4.359 1.00 81.88 79 ARG A CA 1
ATOM 624 C C . ARG A 1 79 ? -13.511 8.947 5.677 1.00 81.88 79 ARG A C 1
ATOM 626 O O . ARG A 1 79 ? -14.136 8.992 6.731 1.00 81.88 79 ARG A O 1
ATOM 633 N N . VAL A 1 80 ? -12.248 8.532 5.606 1.00 81.62 80 VAL A N 1
ATOM 634 C CA . VAL A 1 80 ? -11.442 8.195 6.783 1.00 81.62 80 VAL A CA 1
ATOM 635 C C . VAL A 1 80 ? -10.902 9.485 7.395 1.00 81.62 80 VAL A C 1
ATOM 637 O O . VAL A 1 80 ? -10.229 10.258 6.715 1.00 81.62 80 VAL A O 1
ATOM 640 N N . THR A 1 81 ? -11.175 9.711 8.679 1.00 81.56 81 THR A N 1
ATOM 641 C CA . THR A 1 81 ? -10.692 10.881 9.432 1.00 81.56 81 THR A CA 1
ATOM 642 C C . THR A 1 81 ? -9.491 10.540 10.317 1.00 81.56 81 THR A C 1
ATOM 644 O O . THR A 1 81 ? -8.657 11.399 10.618 1.00 81.56 81 THR A O 1
ATOM 647 N N . LYS A 1 82 ? -9.340 9.261 10.680 1.00 83.75 82 LYS A N 1
ATOM 648 C CA . LYS A 1 82 ? -8.226 8.763 11.496 1.00 83.75 82 LYS A CA 1
ATOM 649 C C . LYS A 1 82 ? -6.891 8.802 10.755 1.00 83.75 82 LYS A C 1
ATOM 651 O O . LYS A 1 82 ? -6.638 8.015 9.842 1.00 83.75 82 LYS A O 1
ATOM 656 N N . LYS A 1 83 ? -5.986 9.666 11.227 1.00 85.50 83 LYS A N 1
ATOM 657 C CA . LYS A 1 83 ? -4.619 9.809 10.691 1.00 85.50 83 LYS A CA 1
ATOM 658 C C . LYS A 1 83 ? -3.831 8.497 10.720 1.00 85.50 83 LYS A C 1
ATOM 660 O O . LYS A 1 83 ? -3.141 8.192 9.755 1.00 85.50 83 LYS A O 1
ATOM 665 N N . SER A 1 84 ? -3.964 7.707 11.787 1.00 84.44 84 SER A N 1
ATOM 666 C CA . SER A 1 84 ? -3.303 6.402 11.917 1.00 84.44 84 SER A CA 1
ATOM 667 C C . SER A 1 84 ? -3.737 5.438 10.812 1.00 84.44 84 SER A C 1
ATOM 669 O O . SER A 1 84 ? -2.882 4.864 10.145 1.00 84.44 84 SER A O 1
ATOM 671 N N . GLN A 1 85 ? -5.044 5.318 10.552 1.00 85.75 85 GLN A N 1
ATOM 672 C CA . GLN A 1 85 ? -5.565 4.486 9.465 1.00 85.75 85 GLN A CA 1
ATOM 673 C C . GLN A 1 85 ? -4.998 4.920 8.110 1.00 85.75 85 GLN A C 1
ATOM 675 O O . GLN A 1 85 ? -4.521 4.078 7.361 1.00 85.75 85 GLN A O 1
ATOM 680 N N . ILE A 1 86 ? -4.983 6.226 7.821 1.00 87.44 86 ILE A N 1
ATOM 681 C CA . ILE A 1 86 ? -4.438 6.757 6.562 1.00 87.44 86 ILE A CA 1
ATOM 682 C C . ILE A 1 86 ? -2.960 6.384 6.402 1.00 87.44 86 ILE A C 1
ATOM 684 O O . ILE A 1 86 ? -2.554 5.944 5.327 1.00 87.44 86 ILE A O 1
ATOM 688 N N . ILE A 1 87 ? -2.162 6.524 7.463 1.00 89.44 87 ILE A N 1
ATOM 689 C CA . ILE A 1 87 ? -0.734 6.186 7.453 1.00 89.44 87 ILE A CA 1
ATOM 690 C C . ILE A 1 87 ? -0.540 4.691 7.178 1.00 89.44 87 ILE A C 1
ATOM 692 O O . ILE A 1 87 ? 0.206 4.337 6.266 1.00 89.44 87 ILE A O 1
ATOM 696 N N . TYR A 1 88 ? -1.242 3.815 7.904 1.00 90.44 88 TYR A N 1
ATOM 697 C CA . TYR A 1 88 ? -1.131 2.369 7.701 1.00 90.44 88 TYR A CA 1
ATOM 698 C C . TYR A 1 88 ? -1.602 1.952 6.304 1.00 90.44 88 TYR A C 1
ATOM 700 O O . TYR A 1 88 ? -0.893 1.251 5.596 1.00 90.44 88 TYR A O 1
ATOM 708 N N . THR A 1 89 ? -2.739 2.455 5.830 1.00 89.44 89 THR A N 1
ATOM 709 C CA . THR A 1 89 ? -3.204 2.176 4.465 1.00 89.44 89 THR A CA 1
ATOM 710 C C . THR A 1 89 ? -2.186 2.631 3.410 1.00 89.44 89 THR A C 1
ATOM 712 O O . THR A 1 89 ? -1.933 1.913 2.444 1.00 89.44 89 THR A O 1
ATOM 715 N N . THR A 1 90 ? -1.545 3.784 3.613 1.00 91.75 90 THR A N 1
ATOM 716 C CA . THR A 1 90 ? -0.554 4.330 2.673 1.00 91.75 90 THR A CA 1
ATOM 717 C C . THR A 1 90 ? 0.747 3.518 2.655 1.00 91.75 90 THR A C 1
ATOM 719 O O . THR A 1 90 ? 1.258 3.203 1.581 1.00 91.75 90 THR A O 1
ATOM 722 N N . PHE A 1 91 ? 1.271 3.113 3.816 1.00 92.44 91 PHE A N 1
ATOM 723 C CA . PHE A 1 91 ? 2.437 2.221 3.871 1.00 92.44 91 PHE A CA 1
ATOM 724 C C . PHE A 1 91 ? 2.118 0.818 3.354 1.00 92.44 91 PHE A C 1
ATOM 726 O O . PHE A 1 91 ? 2.934 0.226 2.648 1.00 92.44 91 PHE A O 1
ATOM 733 N N . GLY A 1 92 ? 0.918 0.314 3.648 1.00 92.00 92 GLY A N 1
ATOM 734 C CA . GLY A 1 92 ? 0.424 -0.946 3.112 1.00 92.00 92 GLY A CA 1
ATOM 735 C C . GLY A 1 92 ? 0.451 -0.961 1.587 1.00 92.00 92 GLY A C 1
ATOM 736 O O . GLY A 1 92 ? 0.924 -1.936 1.012 1.00 92.00 92 GLY A O 1
ATOM 737 N N . PHE A 1 93 ? 0.041 0.135 0.933 1.00 94.19 93 PHE A N 1
ATOM 738 C CA . PHE A 1 93 ? 0.151 0.273 -0.523 1.00 94.19 93 PHE A CA 1
ATOM 739 C C . PHE A 1 93 ? 1.592 0.106 -1.025 1.00 94.19 93 PHE A C 1
ATOM 741 O O . PHE A 1 93 ? 1.806 -0.669 -1.954 1.00 94.19 93 PHE A O 1
ATOM 748 N N . LEU A 1 94 ? 2.575 0.783 -0.417 1.00 94.25 94 LEU A N 1
ATOM 749 C CA . LEU A 1 94 ? 3.974 0.665 -0.848 1.00 94.25 94 LEU A CA 1
ATOM 750 C C . LEU A 1 94 ? 4.451 -0.783 -0.775 1.00 94.25 94 LEU A C 1
ATOM 752 O O . LEU A 1 94 ? 4.927 -1.323 -1.768 1.00 94.25 94 LEU A O 1
ATOM 756 N N . ILE A 1 95 ? 4.272 -1.428 0.377 1.00 94.25 95 ILE A N 1
ATOM 757 C CA . ILE A 1 95 ? 4.692 -2.819 0.582 1.00 94.25 95 ILE A CA 1
ATOM 758 C C . ILE A 1 95 ? 4.050 -3.728 -0.477 1.00 94.25 95 ILE A C 1
ATOM 760 O O . ILE A 1 95 ? 4.725 -4.566 -1.073 1.00 94.25 95 ILE A O 1
ATOM 764 N N . TRP A 1 96 ? 2.766 -3.511 -0.767 1.00 94.00 96 TRP A N 1
ATOM 765 C CA . TRP A 1 96 ? 2.026 -4.264 -1.776 1.00 94.00 96 TRP A CA 1
ATOM 766 C C . TRP A 1 96 ? 2.558 -4.039 -3.199 1.00 94.00 96 TRP A C 1
ATOM 768 O O . TRP A 1 96 ? 2.710 -4.994 -3.966 1.00 94.00 96 TRP A O 1
ATOM 778 N N . ALA A 1 97 ? 2.882 -2.791 -3.550 1.00 94.12 97 ALA A N 1
ATOM 779 C CA . ALA A 1 97 ? 3.450 -2.441 -4.848 1.00 94.12 97 ALA A CA 1
ATOM 780 C C . ALA A 1 97 ? 4.799 -3.143 -5.074 1.00 94.12 97 ALA A C 1
ATOM 782 O O . ALA A 1 97 ? 4.990 -3.804 -6.094 1.00 94.12 97 ALA A O 1
ATOM 783 N N . PHE A 1 98 ? 5.697 -3.094 -4.084 1.00 94.06 98 PHE A N 1
ATOM 784 C CA . PHE A 1 98 ? 6.994 -3.776 -4.147 1.00 94.06 98 PHE A CA 1
ATOM 785 C C . PHE A 1 98 ? 6.868 -5.307 -4.179 1.00 94.06 98 PHE A C 1
ATOM 787 O O . PHE A 1 98 ? 7.639 -5.963 -4.878 1.00 94.06 98 PHE A O 1
ATOM 794 N N . ALA A 1 99 ? 5.889 -5.877 -3.469 1.00 93.50 99 ALA A N 1
ATOM 795 C CA . ALA A 1 99 ? 5.630 -7.317 -3.481 1.00 93.50 99 ALA A CA 1
ATOM 796 C C . ALA A 1 99 ? 5.163 -7.813 -4.858 1.00 93.50 99 ALA A C 1
ATOM 798 O O . ALA A 1 99 ? 5.588 -8.871 -5.310 1.00 93.50 99 ALA A O 1
ATOM 799 N N . THR A 1 100 ? 4.327 -7.029 -5.539 1.00 90.50 100 THR A N 1
ATOM 800 C CA . THR A 1 100 ? 3.701 -7.423 -6.814 1.00 90.50 100 THR A CA 1
ATOM 801 C C . THR A 1 100 ? 4.605 -7.215 -8.011 1.00 90.50 100 THR A C 1
ATOM 803 O O . THR A 1 100 ? 4.620 -8.022 -8.934 1.00 90.50 100 THR A O 1
ATOM 806 N N . GLY A 1 101 ? 5.352 -6.120 -8.011 1.00 88.56 101 GLY A N 1
ATOM 807 C CA . GLY A 1 101 ? 6.223 -5.779 -9.118 1.00 88.56 101 GLY A CA 1
ATOM 808 C C . GLY A 1 101 ? 7.067 -4.597 -8.722 1.00 88.56 101 GLY A C 1
ATOM 809 O O . GLY A 1 101 ? 6.571 -3.481 -8.689 1.00 88.56 101 GLY A O 1
ATOM 810 N N . SER A 1 102 ? 8.326 -4.822 -8.372 1.00 88.25 102 SER A N 1
ATOM 811 C CA . SER A 1 102 ? 9.204 -3.730 -7.971 1.00 88.25 102 SER A CA 1
ATOM 812 C C . SER A 1 102 ? 9.930 -3.133 -9.185 1.00 88.25 102 SER A C 1
ATOM 814 O O . SER A 1 102 ? 10.356 -3.884 -10.064 1.00 88.25 102 SER A O 1
ATOM 816 N N . PRO A 1 103 ? 10.157 -1.804 -9.217 1.00 88.94 103 PRO A N 1
ATOM 817 C CA . PRO A 1 103 ? 11.109 -1.194 -10.146 1.00 88.94 103 PRO A CA 1
ATOM 818 C C . PRO A 1 103 ? 12.551 -1.698 -9.949 1.00 88.94 103 PRO A C 1
ATOM 820 O O . PRO A 1 103 ? 13.393 -1.533 -10.830 1.00 88.94 103 PRO A O 1
ATOM 823 N N . ILE A 1 104 ? 12.854 -2.258 -8.772 1.00 89.00 104 ILE A N 1
ATOM 824 C CA . ILE A 1 104 ? 14.141 -2.858 -8.422 1.00 89.00 104 ILE A CA 1
ATOM 825 C C . ILE A 1 104 ? 13.959 -4.373 -8.422 1.00 89.00 104 ILE A C 1
ATOM 827 O O . ILE A 1 104 ? 13.127 -4.900 -7.692 1.00 89.00 104 ILE A O 1
ATOM 831 N N . LYS A 1 105 ? 14.750 -5.096 -9.213 1.00 86.12 105 LYS A N 1
ATOM 832 C CA . LYS A 1 105 ? 14.583 -6.551 -9.336 1.00 86.12 105 LYS A CA 1
ATOM 833 C C . LYS A 1 105 ? 15.156 -7.307 -8.137 1.00 86.12 105 LYS A C 1
ATOM 835 O O . LYS A 1 105 ? 14.475 -8.164 -7.579 1.00 86.12 105 LYS A O 1
ATOM 840 N N . GLU A 1 106 ? 16.369 -6.968 -7.710 1.00 89.81 106 GLU A N 1
ATOM 841 C CA . GLU A 1 106 ? 17.110 -7.711 -6.684 1.00 89.81 106 GLU A CA 1
ATOM 842 C C . GLU A 1 106 ? 17.916 -6.774 -5.773 1.00 89.81 106 GLU A C 1
ATOM 844 O O . GLU A 1 106 ? 18.354 -5.706 -6.204 1.00 89.81 106 GLU A O 1
ATOM 849 N N . ILE A 1 107 ? 18.113 -7.193 -4.521 1.00 87.12 107 ILE A N 1
ATOM 850 C CA . ILE A 1 107 ? 19.057 -6.619 -3.551 1.00 87.12 107 ILE A CA 1
ATOM 851 C C . ILE A 1 107 ? 19.909 -7.782 -3.043 1.00 87.12 107 ILE A C 1
ATOM 853 O O . ILE A 1 107 ? 19.354 -8.777 -2.584 1.00 87.12 107 ILE A O 1
ATOM 857 N N . ASP A 1 108 ? 21.235 -7.679 -3.151 1.00 85.06 108 ASP A N 1
ATOM 858 C CA . ASP A 1 108 ? 22.180 -8.725 -2.728 1.00 85.06 108 ASP A CA 1
ATOM 859 C C . ASP A 1 108 ? 21.798 -10.131 -3.228 1.00 85.06 108 ASP A C 1
ATOM 861 O O . ASP A 1 108 ? 21.784 -11.092 -2.465 1.00 85.06 108 ASP A O 1
ATOM 865 N N . THR A 1 109 ? 21.462 -10.254 -4.521 1.00 87.44 109 THR A N 1
ATOM 866 C CA . THR A 1 109 ? 20.998 -11.488 -5.208 1.00 87.44 109 THR A CA 1
ATOM 867 C C . THR A 1 109 ? 19.633 -12.031 -4.774 1.00 87.44 109 THR A C 1
ATOM 869 O O . THR A 1 109 ? 19.162 -13.033 -5.311 1.00 87.44 109 THR A O 1
ATOM 872 N N . VAL A 1 110 ? 18.956 -11.370 -3.834 1.00 89.06 110 VAL A N 1
ATOM 873 C CA . VAL A 1 110 ? 17.611 -11.748 -3.399 1.00 89.06 110 VAL A CA 1
ATOM 874 C C . VAL A 1 110 ? 16.573 -10.905 -4.147 1.00 89.06 110 VAL A C 1
ATOM 876 O O . VAL A 1 110 ? 16.646 -9.673 -4.110 1.00 89.06 110 VAL A O 1
ATOM 879 N N . PRO A 1 111 ? 15.562 -11.525 -4.786 1.00 91.12 111 PRO A N 1
ATOM 880 C CA . PRO A 1 111 ? 14.481 -10.791 -5.430 1.00 91.12 111 PRO A CA 1
ATOM 881 C C . PRO A 1 111 ? 13.744 -9.878 -4.448 1.00 91.12 111 PRO A C 1
ATOM 883 O O . PRO A 1 111 ? 13.248 -10.327 -3.411 1.00 91.12 111 PRO A O 1
ATOM 886 N N . VAL A 1 112 ? 13.601 -8.599 -4.795 1.00 91.31 112 VAL A N 1
ATOM 887 C CA . VAL A 1 112 ? 12.901 -7.620 -3.944 1.00 91.31 112 VAL A CA 1
ATOM 888 C C . VAL A 1 112 ? 11.455 -8.043 -3.713 1.00 91.31 112 VAL A C 1
ATOM 890 O O . VAL A 1 112 ? 10.954 -7.930 -2.597 1.00 91.31 112 VAL A O 1
ATOM 893 N N . SER A 1 113 ? 10.803 -8.604 -4.732 1.00 90.06 113 SER A N 1
ATOM 894 C CA . SER A 1 113 ? 9.439 -9.126 -4.625 1.00 90.06 113 SER A CA 1
ATOM 895 C C . SER A 1 113 ? 9.310 -10.235 -3.580 1.00 90.06 113 SER A C 1
ATOM 897 O O . SER A 1 113 ? 8.282 -10.308 -2.911 1.00 90.06 113 SER A O 1
ATOM 899 N N . PHE A 1 114 ? 10.346 -11.060 -3.375 1.00 91.44 114 PHE A N 1
ATOM 900 C CA . PHE A 1 114 ? 10.341 -12.085 -2.328 1.00 91.44 114 PHE A CA 1
ATOM 901 C C . PHE A 1 114 ? 10.349 -11.442 -0.938 1.00 91.44 114 PHE A C 1
ATOM 903 O O . PHE A 1 114 ? 9.454 -11.697 -0.132 1.00 91.44 114 PHE A O 1
ATOM 910 N N . ILE A 1 115 ? 11.308 -10.545 -0.686 1.00 93.19 115 ILE A N 1
ATOM 911 C CA . ILE A 1 115 ? 11.431 -9.829 0.591 1.00 93.19 115 ILE A CA 1
ATOM 912 C C . ILE A 1 115 ? 10.149 -9.036 0.878 1.00 93.19 115 ILE A C 1
ATOM 914 O O . ILE A 1 115 ? 9.572 -9.143 1.960 1.00 93.19 115 ILE A O 1
ATOM 918 N N . ALA A 1 116 ? 9.660 -8.285 -0.108 1.00 93.81 116 ALA A N 1
ATOM 919 C CA . ALA A 1 116 ? 8.456 -7.480 0.021 1.00 93.81 116 ALA A CA 1
ATOM 920 C C . ALA A 1 116 ? 7.199 -8.333 0.244 1.00 93.81 116 ALA A C 1
ATOM 922 O O . ALA A 1 116 ? 6.339 -7.927 1.017 1.00 93.81 116 ALA A O 1
ATOM 923 N N . SER A 1 117 ? 7.103 -9.528 -0.349 1.00 93.50 117 SER A N 1
ATOM 924 C CA . SER A 1 117 ? 5.989 -10.456 -0.099 1.00 93.50 117 SER A CA 1
ATOM 925 C C . SER A 1 117 ? 5.998 -10.997 1.331 1.00 93.50 117 SER A C 1
ATOM 927 O O . SER A 1 117 ? 4.951 -11.044 1.975 1.00 93.50 117 SER A O 1
ATOM 929 N N . VAL A 1 118 ? 7.171 -11.351 1.866 1.00 95.44 118 VAL A N 1
ATOM 930 C CA . VAL A 1 118 ? 7.305 -11.762 3.275 1.00 95.44 118 VAL A CA 1
ATOM 931 C C . VAL A 1 118 ? 6.892 -10.617 4.199 1.00 95.44 118 VAL A C 1
ATOM 933 O O . VAL A 1 118 ? 6.069 -10.810 5.095 1.00 95.44 118 VAL A O 1
ATOM 936 N N . ILE A 1 119 ? 7.400 -9.408 3.940 1.00 95.31 119 ILE A N 1
ATOM 937 C CA . ILE A 1 119 ? 7.022 -8.205 4.689 1.00 95.31 119 ILE A CA 1
ATOM 938 C C . ILE A 1 119 ? 5.517 -7.955 4.577 1.00 95.31 119 ILE A C 1
ATOM 940 O O . ILE A 1 119 ? 4.888 -7.646 5.582 1.00 95.31 119 ILE A O 1
ATOM 944 N N . LEU A 1 120 ? 4.917 -8.125 3.398 1.00 94.12 120 LEU A N 1
ATOM 945 C CA . LEU A 1 120 ? 3.486 -7.934 3.179 1.00 94.12 120 LEU A CA 1
ATOM 946 C C . LEU A 1 120 ? 2.643 -8.893 4.022 1.00 94.12 120 LEU A C 1
ATOM 948 O O . LEU A 1 120 ? 1.678 -8.469 4.659 1.00 94.12 120 LEU A O 1
ATOM 952 N N . ILE A 1 121 ? 3.010 -10.174 4.059 1.00 94.00 121 ILE A N 1
ATOM 953 C CA . ILE A 1 121 ? 2.316 -11.176 4.875 1.00 94.00 121 ILE A CA 1
ATOM 954 C C . ILE A 1 121 ? 2.394 -10.778 6.351 1.00 94.00 121 ILE A C 1
ATOM 956 O O . ILE A 1 121 ? 1.364 -10.663 7.013 1.00 94.00 121 ILE A O 1
ATOM 960 N N . LEU A 1 122 ? 3.593 -10.475 6.854 1.00 94.50 122 LEU A N 1
ATOM 961 C CA . LEU A 1 122 ? 3.771 -10.034 8.239 1.00 94.50 122 LEU A CA 1
ATOM 962 C C . LEU A 1 122 ? 2.985 -8.750 8.533 1.00 94.50 122 LEU A C 1
ATOM 964 O O . LEU A 1 122 ? 2.319 -8.654 9.561 1.00 94.50 122 LEU A O 1
ATOM 968 N N . TYR A 1 123 ? 3.004 -7.792 7.608 1.00 92.38 123 TYR A N 1
ATOM 969 C CA . TYR A 1 123 ? 2.297 -6.523 7.723 1.00 92.38 123 TYR A CA 1
ATOM 970 C C . TYR A 1 123 ? 0.785 -6.726 7.837 1.00 92.38 123 TYR A C 1
ATOM 972 O O . TYR A 1 123 ? 0.159 -6.198 8.753 1.00 92.38 123 TYR A O 1
ATOM 980 N N . THR A 1 124 ? 0.195 -7.528 6.948 1.00 90.06 124 THR A N 1
ATOM 981 C CA . THR A 1 124 ? -1.252 -7.803 6.952 1.00 90.06 124 THR A CA 1
ATOM 982 C C . THR A 1 124 ? -1.710 -8.545 8.206 1.00 90.06 124 THR A C 1
ATOM 984 O O . THR A 1 124 ? -2.804 -8.276 8.698 1.00 90.06 124 THR A O 1
ATOM 987 N N . LEU A 1 125 ? -0.873 -9.420 8.770 1.00 89.25 125 LEU A N 1
ATOM 988 C CA . LEU A 1 125 ? -1.178 -10.116 10.019 1.00 89.25 125 LEU A CA 1
ATOM 989 C C . LEU A 1 125 ? -1.052 -9.199 11.241 1.00 89.25 125 LEU A C 1
ATOM 991 O O . LEU A 1 125 ? -1.915 -9.224 12.1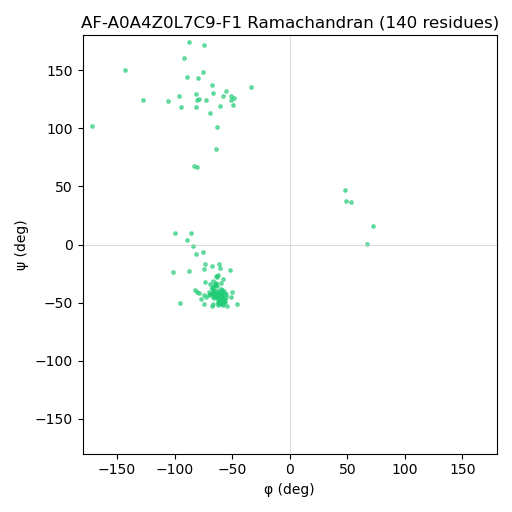20 1.00 89.25 125 LEU A O 1
ATOM 995 N N . PHE A 1 126 ? 0.007 -8.389 11.288 1.00 88.38 126 PHE A N 1
ATOM 996 C CA . PHE A 1 126 ? 0.384 -7.606 12.462 1.00 88.38 126 PHE A CA 1
ATOM 997 C C . PHE A 1 126 ? -0.421 -6.312 12.610 1.00 88.38 126 PHE A C 1
ATOM 999 O O . PHE A 1 126 ? -0.847 -5.959 13.710 1.00 88.38 126 PHE A O 1
ATOM 1006 N N . ILE A 1 127 ? -0.675 -5.599 11.513 1.00 87.31 127 ILE A N 1
ATOM 1007 C CA . ILE A 1 127 ? -1.290 -4.268 11.559 1.00 87.31 127 ILE A CA 1
ATOM 1008 C C . ILE A 1 127 ? -2.683 -4.240 12.202 1.00 87.31 127 ILE A C 1
ATOM 1010 O O . ILE A 1 127 ? -2.909 -3.370 13.046 1.00 87.31 127 ILE A O 1
ATOM 1014 N N . PRO A 1 128 ? -3.614 -5.166 11.902 1.00 84.44 128 PRO A N 1
ATOM 1015 C CA . PRO A 1 128 ? -4.914 -5.171 12.567 1.00 84.44 128 PRO A CA 1
ATOM 1016 C C . PRO A 1 128 ? -4.817 -5.438 14.077 1.00 84.44 128 PRO A C 1
ATOM 1018 O O . PRO A 1 128 ? -5.678 -4.964 14.818 1.00 84.44 128 PRO A O 1
ATOM 1021 N N . ILE A 1 129 ? -3.778 -6.158 14.529 1.00 83.50 129 ILE A N 1
ATOM 1022 C CA . ILE A 1 129 ? -3.501 -6.424 15.951 1.00 83.50 129 ILE A CA 1
ATOM 1023 C C . ILE A 1 129 ? -2.996 -5.153 16.632 1.00 83.50 129 ILE A C 1
ATOM 1025 O O . ILE A 1 129 ? -3.499 -4.788 17.685 1.00 83.50 129 ILE A O 1
ATOM 1029 N N . VAL A 1 130 ? -2.069 -4.420 16.014 1.00 80.88 130 VAL A N 1
ATOM 1030 C CA . VAL A 1 130 ? -1.610 -3.124 16.548 1.00 80.88 130 VAL A CA 1
ATOM 1031 C C . VAL A 1 130 ? -2.751 -2.103 16.584 1.00 80.88 130 VAL A C 1
ATOM 1033 O O . VAL A 1 130 ? -2.859 -1.315 17.518 1.00 80.88 130 VAL A O 1
ATOM 1036 N N . TYR A 1 131 ? -3.649 -2.146 15.596 1.00 72.94 131 TYR A N 1
ATOM 1037 C CA . TYR A 1 131 ? -4.869 -1.333 15.568 1.00 72.94 131 TYR A CA 1
ATOM 1038 C C . TYR A 1 131 ? -5.963 -1.849 16.530 1.00 72.94 131 TYR A C 1
ATOM 1040 O O . TYR A 1 131 ? -7.025 -1.236 16.698 1.00 72.94 131 TYR A O 1
ATOM 1048 N N . MET A 1 132 ? -5.752 -3.002 17.165 1.00 62.84 132 MET A N 1
ATOM 1049 C CA . MET A 1 132 ? -6.533 -3.488 18.298 1.00 62.84 132 MET A CA 1
ATOM 1050 C C . MET A 1 132 ? -5.987 -2.833 19.568 1.00 62.84 132 MET A C 1
ATOM 1052 O O . MET A 1 132 ? -5.392 -3.478 20.422 1.00 62.84 132 MET A O 1
ATOM 1056 N N . GLU A 1 133 ? -6.175 -1.517 19.681 1.00 55.84 133 GLU A N 1
ATOM 1057 C CA . GLU A 1 133 ? -5.924 -0.815 20.937 1.00 55.84 133 GLU A CA 1
ATOM 1058 C C . GLU A 1 133 ? -6.757 -1.486 22.043 1.00 55.84 133 GLU A C 1
ATOM 1060 O O . GLU A 1 133 ? -7.925 -1.823 21.823 1.00 55.84 133 GLU A O 1
ATOM 1065 N N . ASN A 1 134 ? -6.084 -1.767 23.164 1.00 47.50 134 ASN A N 1
ATOM 1066 C CA . ASN A 1 134 ? -6.443 -2.724 24.211 1.00 47.50 134 ASN A CA 1
ATOM 1067 C C . ASN A 1 134 ? -7.955 -2.879 24.456 1.00 47.50 134 ASN A C 1
ATOM 1069 O O . ASN A 1 134 ? -8.643 -1.861 24.598 1.00 47.50 134 ASN A O 1
ATOM 1073 N N . PRO A 1 135 ? -8.476 -4.120 24.595 1.00 47.84 135 PRO A N 1
ATOM 1074 C CA . PRO A 1 135 ? -9.844 -4.314 25.058 1.00 47.84 135 PRO A CA 1
ATOM 1075 C C . PRO A 1 135 ? -10.007 -3.503 26.337 1.00 47.84 135 PRO A C 1
ATOM 1077 O O . PRO A 1 135 ? -9.205 -3.639 27.267 1.00 47.84 135 PRO A O 1
ATOM 1080 N N . VAL A 1 136 ? -10.995 -2.605 26.367 1.00 51.75 136 VAL A N 1
ATOM 1081 C CA . VAL A 1 136 ? -11.243 -1.871 27.599 1.00 51.75 136 VAL A CA 1
ATOM 1082 C C . VAL A 1 136 ? -11.585 -2.918 28.642 1.00 51.75 136 VAL A C 1
ATOM 1084 O O . VAL A 1 136 ? -12.534 -3.679 28.444 1.00 51.75 136 VAL A O 1
ATOM 1087 N N . LYS A 1 137 ? -10.769 -2.994 29.703 1.00 52.72 137 LYS A N 1
ATOM 1088 C CA . LYS A 1 137 ? -11.045 -3.882 30.829 1.00 52.72 137 LYS A CA 1
ATOM 1089 C C . LYS A 1 137 ? -12.505 -3.645 31.210 1.00 52.72 137 LYS A C 1
ATOM 1091 O O . LYS A 1 137 ? -12.869 -2.474 31.368 1.00 52.72 137 LYS A O 1
ATOM 1096 N N . PRO A 1 138 ? -13.345 -4.694 31.279 1.00 51.19 138 PRO A N 1
ATOM 1097 C CA . PRO A 1 138 ? -14.676 -4.517 31.821 1.00 51.19 138 PRO A CA 1
ATOM 1098 C C . PRO A 1 138 ? -14.480 -3.821 33.160 1.00 51.19 138 PRO A C 1
ATOM 1100 O O . PRO A 1 138 ? -13.613 -4.227 33.941 1.00 51.19 138 PRO A O 1
ATOM 1103 N N . ASN A 1 139 ? -15.190 -2.711 33.360 1.00 60.00 139 ASN A N 1
ATOM 1104 C CA . ASN A 1 139 ? -15.268 -2.120 34.680 1.00 60.00 139 ASN A CA 1
ATOM 1105 C C . ASN A 1 139 ? -15.629 -3.290 35.595 1.00 60.00 139 ASN A C 1
ATOM 1107 O O . ASN A 1 139 ? -16.625 -3.971 35.345 1.00 60.00 139 ASN A O 1
ATOM 1111 N N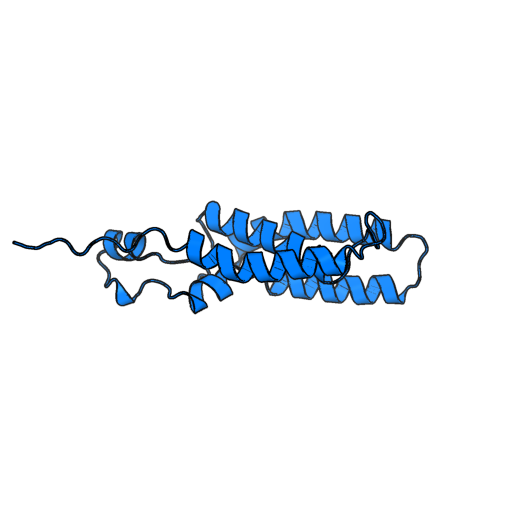 . SER A 1 140 ? -14.778 -3.590 36.573 1.00 57.09 140 SER A N 1
ATOM 1112 C CA . SER A 1 140 ? -15.200 -4.371 37.722 1.00 57.09 140 SER A CA 1
ATOM 1113 C C . SER A 1 140 ? -16.245 -3.505 38.413 1.00 57.09 140 SER A C 1
ATOM 1115 O O . SER A 1 140 ? -15.919 -2.685 39.271 1.00 57.09 140 SER A O 1
ATOM 1117 N N . GLU A 1 141 ? -17.472 -3.561 37.906 1.00 55.06 141 GLU A N 1
ATOM 1118 C CA . GLU A 1 141 ? -18.637 -3.084 38.616 1.00 55.06 141 GLU A CA 1
ATOM 1119 C C . GLU A 1 141 ? -18.737 -3.970 39.855 1.00 55.06 141 GLU A C 1
ATOM 1121 O O . GLU A 1 141 ? -19.079 -5.142 39.746 1.00 55.06 141 GLU A O 1
ATOM 1126 N N . LEU A 1 142 ? -18.276 -3.373 40.962 1.00 45.56 142 LEU A N 1
ATOM 1127 C CA . LEU A 1 142 ? -18.692 -3.540 42.357 1.00 45.56 142 LEU A CA 1
ATOM 1128 C C . LEU A 1 142 ? -18.827 -4.977 42.883 1.00 45.56 142 LEU A C 1
ATOM 1130 O O . LEU A 1 142 ? -19.838 -5.647 42.590 1.00 45.56 142 LEU A O 1
#